Protein AF-H1XVX0-F1 (afdb_monomer)

Radius of gyration: 23.13 Å; Cα contacts (8 Å, |Δi|>4): 273; chains: 1; bounding box: 98×35×36 Å

Foldseek 3Di:
DDDDDDDPPPPDPDDPPDPPPDPQVVLVVLLVVPDDPQKDFDAFADDPNDTQWTKIFRAPPVVVQFGQKIFTAGSPRSPDTQWIGHHQFTAGPVGTQDGHDRAQWDGKHWPDHDNFKTWIWTAGPNNPDTDDIWIWGQDPVVRGIHTDDDD

Structure (mmCIF, N/CA/C/O backbone):
data_AF-H1XVX0-F1
#
_entry.id   AF-H1XVX0-F1
#
loop_
_atom_site.group_PDB
_atom_site.id
_atom_site.type_symbol
_atom_site.label_atom_id
_atom_site.label_alt_id
_atom_site.label_comp_id
_atom_site.label_asym_id
_atom_site.label_entity_id
_atom_site.label_seq_id
_atom_site.pdbx_PDB_ins_code
_atom_site.Cartn_x
_atom_site.Cartn_y
_atom_site.Cartn_z
_atom_site.occupancy
_atom_site.B_iso_or_equiv
_atom_site.auth_seq_id
_atom_site.auth_comp_id
_atom_site.auth_asym_id
_atom_site.auth_atom_id
_atom_site.pdbx_PDB_model_num
ATOM 1 N N . MET A 1 1 ? 79.704 -10.563 -8.159 1.00 43.66 1 MET A N 1
ATOM 2 C CA . MET A 1 1 ? 79.489 -9.312 -7.398 1.00 43.66 1 MET A CA 1
ATOM 3 C C . MET A 1 1 ? 78.393 -8.517 -8.103 1.00 43.66 1 MET A C 1
ATOM 5 O O . MET A 1 1 ? 78.524 -8.354 -9.307 1.00 43.66 1 MET A O 1
ATOM 9 N N . LYS A 1 2 ? 77.378 -8.043 -7.353 1.00 40.38 2 LYS A N 1
ATOM 10 C CA . LYS A 1 2 ? 76.200 -7.223 -7.759 1.00 40.38 2 LYS A CA 1
ATOM 11 C C . LYS A 1 2 ? 75.066 -8.022 -8.438 1.00 40.38 2 LYS A C 1
ATOM 13 O O . LYS A 1 2 ? 75.142 -8.317 -9.618 1.00 40.38 2 LYS A O 1
ATOM 18 N N . ILE A 1 3 ? 74.190 -8.671 -7.662 1.00 49.97 3 ILE A N 1
ATOM 19 C CA . ILE A 1 3 ? 72.944 -8.178 -7.017 1.00 49.97 3 ILE A CA 1
ATOM 20 C C . ILE A 1 3 ? 71.805 -7.992 -8.035 1.00 49.97 3 ILE A C 1
ATOM 22 O O . ILE A 1 3 ? 71.724 -6.990 -8.738 1.00 49.97 3 ILE A O 1
ATOM 26 N N . PHE A 1 4 ? 70.935 -9.006 -8.057 1.00 51.69 4 PHE A N 1
ATOM 27 C CA . PHE A 1 4 ? 69.574 -9.007 -8.589 1.00 51.69 4 PHE A CA 1
ATOM 28 C C . PHE A 1 4 ? 68.706 -8.006 -7.802 1.00 51.69 4 PHE A C 1
ATOM 30 O O . PHE A 1 4 ? 68.616 -8.102 -6.581 1.00 51.69 4 PHE A O 1
ATOM 37 N N . ILE A 1 5 ? 68.043 -7.091 -8.504 1.00 52.00 5 ILE A N 1
ATOM 38 C CA . ILE A 1 5 ? 66.945 -6.238 -8.018 1.00 52.00 5 ILE A CA 1
ATOM 39 C C . ILE A 1 5 ? 65.811 -6.546 -9.009 1.00 52.00 5 ILE A C 1
ATOM 41 O O . ILE A 1 5 ? 65.887 -6.119 -10.153 1.00 52.00 5 ILE A O 1
ATOM 45 N N . LEU A 1 6 ? 64.884 -7.488 -8.798 1.00 47.50 6 LEU A N 1
ATOM 46 C CA . LEU A 1 6 ? 63.824 -7.560 -7.784 1.00 47.50 6 LEU A CA 1
ATOM 47 C C . LEU A 1 6 ? 63.367 -6.180 -7.302 1.00 47.50 6 LEU A C 1
ATOM 49 O O . LEU A 1 6 ? 63.999 -5.617 -6.423 1.00 47.50 6 LEU A O 1
ATOM 53 N N . VAL A 1 7 ? 62.290 -5.668 -7.905 1.00 48.88 7 VAL A N 1
ATOM 54 C CA . VAL A 1 7 ? 61.154 -4.925 -7.305 1.00 48.88 7 VAL A CA 1
ATOM 55 C C . VAL A 1 7 ? 60.451 -4.171 -8.444 1.00 48.88 7 VAL A C 1
AT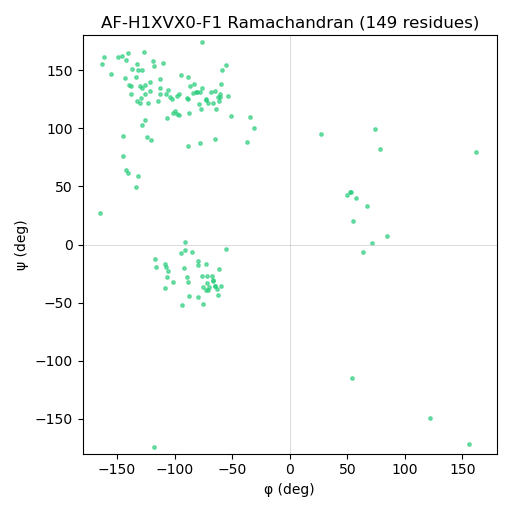OM 57 O O . VAL A 1 7 ? 60.661 -2.985 -8.650 1.00 48.88 7 VAL A O 1
ATOM 60 N N . ILE A 1 8 ? 59.613 -4.874 -9.212 1.00 47.91 8 ILE A N 1
ATOM 61 C CA . ILE A 1 8 ? 58.464 -4.280 -9.923 1.00 47.91 8 ILE A CA 1
ATOM 62 C C . ILE A 1 8 ? 57.315 -5.288 -9.801 1.00 47.91 8 ILE A C 1
ATOM 64 O O . ILE A 1 8 ? 56.862 -5.894 -10.763 1.00 47.91 8 ILE A O 1
ATOM 68 N N . MET A 1 9 ? 56.907 -5.554 -8.561 1.00 47.94 9 MET A N 1
ATOM 69 C CA . MET A 1 9 ? 55.710 -6.341 -8.256 1.00 47.94 9 MET A CA 1
ATOM 70 C C . MET A 1 9 ? 54.892 -5.638 -7.173 1.00 47.94 9 MET A C 1
ATOM 72 O O . MET A 1 9 ? 54.527 -6.223 -6.166 1.00 47.94 9 MET A O 1
ATOM 76 N N . ILE A 1 10 ? 54.651 -4.343 -7.376 1.00 48.47 10 ILE A N 1
ATOM 77 C CA . ILE A 1 10 ? 53.636 -3.574 -6.653 1.00 48.47 10 ILE A CA 1
ATOM 78 C C . ILE A 1 10 ? 53.015 -2.605 -7.669 1.00 48.47 10 ILE A C 1
ATOM 80 O O . ILE A 1 10 ? 53.152 -1.389 -7.577 1.00 48.47 10 ILE A O 1
ATOM 84 N N . VAL A 1 11 ? 52.349 -3.146 -8.695 1.00 50.06 11 VAL A N 1
ATOM 85 C CA . VAL A 1 11 ? 51.229 -2.406 -9.289 1.00 50.06 11 VAL A CA 1
ATOM 86 C C . VAL A 1 11 ? 50.086 -2.628 -8.319 1.00 50.06 11 VAL A C 1
ATOM 88 O O . VAL A 1 11 ? 49.363 -3.621 -8.380 1.00 50.06 11 VAL A O 1
ATOM 91 N N . SER A 1 12 ? 50.045 -1.738 -7.330 1.00 52.19 12 SER A N 1
ATOM 92 C CA . SER A 1 12 ? 49.001 -1.656 -6.333 1.00 52.19 12 SER A CA 1
ATOM 93 C C . SER A 1 12 ? 47.651 -1.637 -7.024 1.00 52.19 12 SER A C 1
ATOM 95 O O . SER A 1 12 ? 47.246 -0.669 -7.665 1.00 52.19 12 SER A O 1
ATOM 97 N N . PHE A 1 13 ? 46.957 -2.745 -6.831 1.00 48.72 13 PHE A N 1
ATOM 98 C CA . PHE A 1 13 ? 45.542 -2.808 -6.550 1.00 48.72 13 PHE A CA 1
ATOM 99 C C . PHE A 1 13 ? 45.128 -1.640 -5.636 1.00 48.72 13 PHE A C 1
ATOM 101 O O . PHE A 1 13 ? 45.138 -1.746 -4.415 1.00 48.72 13 PHE A O 1
ATOM 108 N N . CYS A 1 14 ? 44.781 -0.508 -6.240 1.00 43.25 14 CYS A N 1
ATOM 109 C CA . CYS A 1 14 ? 43.994 0.535 -5.604 1.00 43.25 14 CYS A CA 1
ATOM 110 C C . CYS A 1 14 ? 42.739 0.715 -6.441 1.00 43.25 14 CYS A C 1
ATOM 112 O O . CYS A 1 14 ? 42.675 1.479 -7.400 1.00 43.25 14 CYS A O 1
ATOM 114 N N . ILE A 1 15 ? 41.757 -0.082 -6.035 1.00 49.31 15 ILE A N 1
ATOM 115 C CA . ILE A 1 15 ? 40.328 0.147 -6.154 1.00 49.31 15 ILE A CA 1
ATOM 116 C C . ILE A 1 15 ? 40.044 1.658 -6.090 1.00 49.31 15 ILE A C 1
ATOM 118 O O . ILE A 1 15 ? 40.002 2.257 -5.018 1.00 49.31 15 ILE A O 1
ATOM 122 N N . GLY A 1 16 ? 39.832 2.276 -7.247 1.00 37.59 16 GLY A N 1
ATOM 123 C CA . GLY A 1 16 ? 39.129 3.545 -7.349 1.00 37.59 16 GLY A CA 1
ATOM 124 C C . GLY A 1 16 ? 37.654 3.226 -7.494 1.00 37.59 16 GLY A C 1
ATOM 125 O O . GLY A 1 16 ? 37.170 3.087 -8.614 1.00 37.59 16 GLY A O 1
ATOM 126 N N . GLN A 1 17 ? 36.963 3.028 -6.367 1.00 42.69 17 GLN A N 1
ATOM 127 C CA . GLN A 1 17 ? 35.519 2.849 -6.374 1.00 42.69 17 GLN A CA 1
ATOM 128 C C . GLN A 1 17 ? 34.866 4.009 -7.119 1.00 42.69 17 GLN A C 1
ATOM 130 O O . GLN A 1 17 ? 35.099 5.186 -6.840 1.00 42.69 17 GLN A O 1
ATOM 135 N N . THR A 1 18 ? 34.040 3.622 -8.078 1.00 38.56 18 THR A N 1
ATOM 136 C CA . THR A 1 18 ? 33.023 4.411 -8.746 1.00 38.56 18 THR A CA 1
ATOM 137 C C . THR A 1 18 ? 32.401 5.413 -7.772 1.00 38.56 18 THR A C 1
ATOM 139 O O . THR A 1 18 ? 31.644 5.034 -6.881 1.00 38.56 18 THR A O 1
ATOM 142 N N . LYS A 1 19 ? 32.678 6.709 -7.954 1.00 41.78 19 LYS A N 1
ATOM 143 C CA . LYS A 1 19 ? 31.850 7.768 -7.369 1.00 41.78 19 LYS A CA 1
ATOM 144 C C . LYS A 1 19 ? 30.469 7.678 -8.012 1.00 41.78 19 LYS A C 1
ATOM 146 O O . LYS A 1 19 ? 30.223 8.257 -9.065 1.00 41.78 19 LYS A O 1
ATOM 151 N N . ARG A 1 20 ? 29.573 6.914 -7.397 1.00 47.69 20 ARG A N 1
ATOM 152 C CA . ARG A 1 20 ? 28.151 6.897 -7.734 1.00 47.69 20 ARG A CA 1
ATOM 153 C C . ARG A 1 20 ? 27.327 7.022 -6.466 1.00 47.69 20 ARG A C 1
ATOM 155 O O . ARG A 1 20 ? 26.506 6.169 -6.173 1.00 47.69 20 ARG A O 1
ATOM 162 N N . THR A 1 21 ? 27.533 8.117 -5.747 1.00 48.53 21 THR A N 1
ATOM 163 C CA . THR A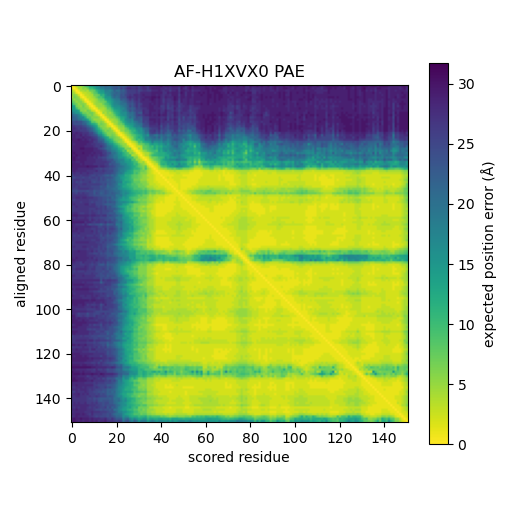 1 21 ? 26.675 8.466 -4.616 1.00 48.53 21 THR A CA 1
ATOM 164 C C . THR A 1 21 ? 26.537 9.9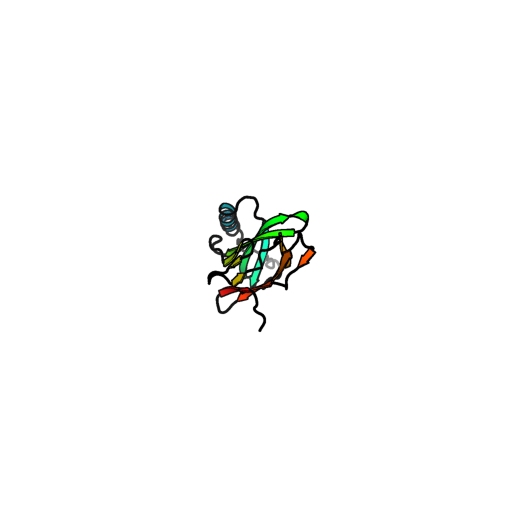75 -4.545 1.00 48.53 21 THR A C 1
ATOM 166 O O . THR A 1 21 ? 27.203 10.616 -3.751 1.00 48.53 21 THR A O 1
ATOM 169 N N . GLU A 1 22 ? 25.723 10.554 -5.431 1.00 42.75 22 GLU A N 1
ATOM 170 C CA . GLU A 1 22 ? 25.235 11.936 -5.260 1.00 42.75 22 GLU A CA 1
ATOM 171 C C . GLU A 1 22 ? 24.034 12.282 -6.162 1.00 42.75 22 GLU A C 1
ATOM 173 O O . GLU A 1 22 ? 23.813 13.433 -6.520 1.00 42.75 22 GLU A O 1
ATOM 178 N N . LYS A 1 23 ? 23.221 11.285 -6.549 1.00 42.41 23 LYS A N 1
ATOM 179 C CA . LYS A 1 23 ? 21.945 11.536 -7.253 1.00 42.41 23 LYS A CA 1
ATOM 180 C C . LYS A 1 23 ? 20.703 11.067 -6.484 1.00 42.41 23 LYS A C 1
ATOM 182 O O . LYS A 1 23 ? 19.600 11.477 -6.821 1.00 42.41 23 LYS A O 1
ATOM 187 N N . GLU A 1 24 ? 20.864 10.278 -5.420 1.00 46.91 24 GLU A N 1
ATOM 188 C CA . GLU A 1 24 ? 19.742 9.839 -4.572 1.00 46.91 24 GLU A CA 1
ATOM 189 C C . GLU A 1 24 ? 19.219 10.930 -3.625 1.00 46.91 24 GLU A C 1
ATOM 191 O O . GLU A 1 24 ? 18.030 10.932 -3.308 1.00 46.91 24 GLU A O 1
ATOM 196 N N . ASN A 1 25 ? 20.057 11.895 -3.223 1.00 45.66 25 ASN A N 1
ATOM 197 C CA . ASN A 1 25 ? 19.640 12.941 -2.280 1.00 45.66 25 ASN A CA 1
ATOM 198 C C . ASN A 1 25 ? 18.652 13.944 -2.892 1.00 45.66 25 ASN A C 1
ATOM 200 O O . ASN A 1 25 ? 17.678 14.305 -2.238 1.00 45.66 25 ASN A O 1
ATOM 204 N N . ASN A 1 26 ? 18.833 14.330 -4.158 1.00 45.12 26 ASN A N 1
ATOM 205 C CA . ASN A 1 26 ? 17.953 15.320 -4.788 1.00 45.12 26 ASN A CA 1
ATOM 206 C C . ASN A 1 26 ? 16.545 14.761 -5.051 1.00 45.12 26 ASN A C 1
ATOM 208 O O . ASN A 1 26 ? 15.559 15.468 -4.870 1.00 45.12 26 ASN A O 1
ATOM 212 N N . ASN A 1 27 ? 16.432 13.481 -5.422 1.00 49.97 27 ASN A N 1
ATOM 213 C CA . ASN A 1 27 ? 15.135 12.867 -5.714 1.00 49.97 27 ASN A CA 1
ATOM 214 C C . ASN A 1 27 ? 14.315 12.616 -4.441 1.00 49.97 27 ASN A C 1
ATOM 216 O O . ASN A 1 27 ? 13.112 12.862 -4.437 1.00 49.97 27 ASN A O 1
ATOM 220 N N . ASN A 1 28 ? 14.954 12.188 -3.345 1.00 51.19 28 ASN A N 1
ATOM 221 C CA . ASN A 1 28 ? 14.267 12.027 -2.059 1.00 51.1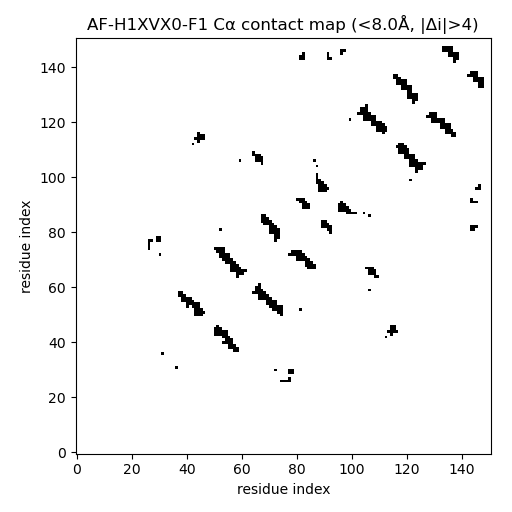9 28 ASN A CA 1
ATOM 222 C C . ASN A 1 28 ? 13.733 13.367 -1.531 1.00 51.19 28 ASN A C 1
ATOM 224 O O . ASN A 1 28 ? 12.626 13.417 -1.005 1.00 51.19 28 ASN A O 1
ATOM 228 N N . GLN A 1 29 ? 14.481 14.459 -1.715 1.00 53.16 29 GLN A N 1
ATOM 229 C CA . GLN A 1 29 ? 14.077 15.790 -1.260 1.00 53.16 29 GLN A CA 1
ATOM 230 C C . GLN A 1 29 ? 12.849 16.338 -2.016 1.00 53.16 29 GLN A C 1
ATOM 232 O O . GLN A 1 29 ? 12.035 17.041 -1.421 1.00 53.16 29 GLN A O 1
ATOM 237 N N . ILE A 1 30 ? 12.675 15.977 -3.295 1.00 55.91 30 ILE A N 1
ATOM 238 C CA . ILE A 1 30 ? 11.508 16.365 -4.112 1.00 55.91 30 ILE A CA 1
ATOM 239 C C . ILE A 1 30 ? 10.256 15.554 -3.742 1.00 55.91 30 ILE A C 1
ATOM 241 O O . ILE A 1 30 ? 9.160 16.104 -3.727 1.00 55.91 30 ILE A O 1
ATOM 245 N N . VAL A 1 31 ? 10.397 14.267 -3.405 1.00 57.41 31 VAL A N 1
ATOM 246 C CA . VAL A 1 31 ? 9.269 13.447 -2.914 1.00 57.41 31 VAL A CA 1
ATOM 247 C C . VAL A 1 31 ? 8.736 14.018 -1.595 1.00 57.41 31 VAL A C 1
ATOM 249 O O . VAL A 1 31 ? 7.529 14.159 -1.417 1.00 57.41 31 VAL A O 1
ATOM 252 N N . ILE A 1 32 ? 9.644 14.404 -0.691 1.00 55.91 32 ILE A N 1
ATOM 253 C CA . ILE A 1 32 ? 9.309 14.943 0.634 1.00 55.91 32 ILE A CA 1
ATOM 254 C C . ILE A 1 32 ? 8.611 16.307 0.540 1.00 55.91 32 ILE A C 1
ATOM 256 O O . ILE A 1 32 ? 7.769 16.598 1.375 1.00 55.91 32 ILE A O 1
ATOM 260 N N . SER A 1 33 ? 8.886 17.138 -0.472 1.00 56.09 33 SER A N 1
ATOM 261 C CA . SER A 1 33 ? 8.274 18.475 -0.557 1.00 56.09 33 SER A CA 1
ATOM 262 C C . SER A 1 33 ? 6.784 18.477 -0.929 1.00 56.09 33 SER A C 1
ATOM 264 O O . SER A 1 33 ? 6.117 19.487 -0.709 1.00 56.09 33 SER A O 1
ATOM 266 N N . LYS A 1 34 ? 6.251 17.372 -1.474 1.00 59.62 34 LYS A N 1
ATOM 267 C CA . LYS A 1 34 ? 4.809 17.184 -1.736 1.00 59.62 34 LYS A CA 1
ATOM 268 C C . LYS A 1 34 ? 4.056 16.516 -0.588 1.00 59.62 34 LYS A C 1
ATOM 270 O O . LYS A 1 34 ? 2.830 16.584 -0.559 1.00 59.62 34 LYS A O 1
ATOM 275 N N . LEU A 1 35 ? 4.760 15.816 0.292 1.00 68.06 35 LEU A N 1
ATOM 276 C CA . LEU A 1 35 ? 4.154 15.100 1.403 1.00 68.06 35 LEU A CA 1
ATOM 277 C C . LEU A 1 35 ? 4.226 15.992 2.635 1.00 68.06 35 LEU A C 1
ATOM 279 O O . LEU A 1 35 ? 5.295 16.478 2.992 1.00 68.06 35 LEU A O 1
ATOM 283 N N . ASP A 1 36 ? 3.099 16.171 3.317 1.00 69.88 36 ASP A N 1
ATOM 284 C CA . ASP A 1 36 ? 3.130 16.757 4.651 1.00 69.88 36 ASP A CA 1
ATOM 285 C C . ASP A 1 36 ? 4.081 15.947 5.548 1.00 69.88 36 ASP A C 1
ATOM 287 O O . ASP A 1 36 ? 4.263 14.739 5.358 1.00 69.88 36 ASP A O 1
ATOM 291 N N . ASN A 1 37 ? 4.641 16.590 6.578 1.00 69.25 37 ASN A N 1
ATOM 292 C CA . ASN A 1 37 ? 5.612 16.003 7.521 1.00 69.25 37 ASN A CA 1
ATOM 293 C C . ASN A 1 37 ? 5.143 14.705 8.227 1.00 69.25 37 ASN A C 1
ATOM 295 O O . ASN A 1 37 ? 5.897 14.112 8.997 1.00 69.25 37 ASN A O 1
ATOM 299 N N . ASN A 1 38 ? 3.905 14.268 7.992 1.00 83.44 38 ASN A N 1
ATOM 300 C CA . ASN A 1 38 ? 3.264 13.121 8.622 1.00 83.44 38 ASN A CA 1
ATOM 301 C C . ASN A 1 38 ? 3.386 11.816 7.818 1.00 83.44 38 ASN A C 1
ATOM 303 O O . ASN A 1 38 ? 2.999 10.762 8.326 1.00 83.44 38 ASN A O 1
ATOM 307 N N . PHE A 1 39 ? 3.916 11.851 6.591 1.00 91.88 39 PHE A N 1
ATOM 308 C CA . PHE A 1 39 ? 4.147 10.632 5.815 1.00 91.88 39 PHE A CA 1
ATOM 309 C C . PHE A 1 39 ? 5.497 9.993 6.133 1.00 91.88 39 PHE A C 1
ATOM 311 O O . PHE A 1 39 ? 6.529 10.660 6.199 1.00 91.88 39 PHE A O 1
ATOM 318 N N . LEU A 1 40 ? 5.502 8.668 6.282 1.00 94.06 40 LEU A N 1
ATOM 319 C CA . LEU A 1 40 ? 6.702 7.887 6.572 1.00 94.06 40 LEU A CA 1
ATOM 320 C C . LEU A 1 40 ? 6.950 6.846 5.485 1.00 94.06 40 LEU A C 1
ATOM 322 O O . LEU A 1 40 ? 6.044 6.101 5.116 1.00 94.06 40 LEU A O 1
ATOM 326 N N . LEU A 1 41 ? 8.194 6.778 5.005 1.00 94.62 41 LEU A N 1
ATOM 327 C CA . LEU A 1 41 ? 8.669 5.703 4.137 1.00 94.62 41 LEU A CA 1
ATOM 328 C C . LEU A 1 41 ? 8.686 4.394 4.933 1.00 94.62 41 LEU A C 1
ATOM 330 O O . LEU A 1 41 ? 9.380 4.304 5.946 1.00 94.62 41 LEU A O 1
ATOM 334 N N . ILE A 1 42 ? 7.953 3.385 4.468 1.00 96.12 42 ILE A N 1
ATOM 335 C CA . ILE A 1 42 ? 7.885 2.072 5.130 1.00 96.12 42 ILE A CA 1
ATOM 336 C C . ILE A 1 42 ? 8.442 0.934 4.281 1.00 96.12 42 ILE A C 1
ATOM 338 O O . ILE A 1 42 ? 8.747 -0.124 4.827 1.00 96.12 42 ILE A O 1
ATOM 342 N N . HIS A 1 43 ? 8.557 1.118 2.961 1.00 96.75 43 HIS A N 1
ATOM 343 C CA . HIS A 1 43 ? 8.986 0.051 2.057 1.00 96.75 43 HIS A CA 1
ATOM 344 C C . HIS A 1 43 ? 9.491 0.566 0.704 1.00 96.75 43 HIS A C 1
ATOM 346 O O . HIS A 1 43 ? 9.179 1.681 0.286 1.00 96.75 43 HIS A O 1
ATOM 352 N N . GLU A 1 44 ? 10.234 -0.281 -0.007 1.00 96.06 44 GLU A N 1
ATOM 353 C CA . GLU A 1 44 ? 10.666 -0.061 -1.387 1.00 96.06 44 GLU A CA 1
ATOM 354 C C . GLU A 1 44 ? 10.411 -1.316 -2.228 1.00 96.06 44 GLU A C 1
ATOM 356 O O . GLU A 1 44 ? 10.946 -2.389 -1.939 1.00 96.06 44 GLU A O 1
ATOM 361 N N . PHE A 1 45 ? 9.655 -1.170 -3.314 1.00 96.00 45 PHE A N 1
ATOM 362 C CA . PHE A 1 45 ? 9.503 -2.220 -4.317 1.00 96.00 45 PHE A CA 1
ATOM 363 C C . PHE A 1 45 ? 10.747 -2.303 -5.194 1.00 96.00 45 PHE A C 1
ATOM 365 O O . PHE A 1 45 ? 11.256 -1.277 -5.655 1.00 96.00 45 PHE A O 1
ATOM 372 N N . LYS A 1 46 ? 11.232 -3.521 -5.448 1.00 95.00 46 LYS A N 1
ATOM 373 C CA . LYS A 1 46 ? 12.449 -3.798 -6.217 1.00 95.00 46 LYS A CA 1
ATOM 374 C C . LYS A 1 46 ? 12.242 -4.970 -7.171 1.00 95.00 46 LYS A C 1
ATOM 376 O O . LYS A 1 46 ? 11.735 -6.014 -6.782 1.00 95.00 46 LYS A O 1
ATOM 381 N N . MET A 1 47 ? 12.729 -4.823 -8.397 1.00 92.12 47 MET A N 1
ATOM 382 C CA . MET A 1 47 ? 12.806 -5.897 -9.387 1.00 92.12 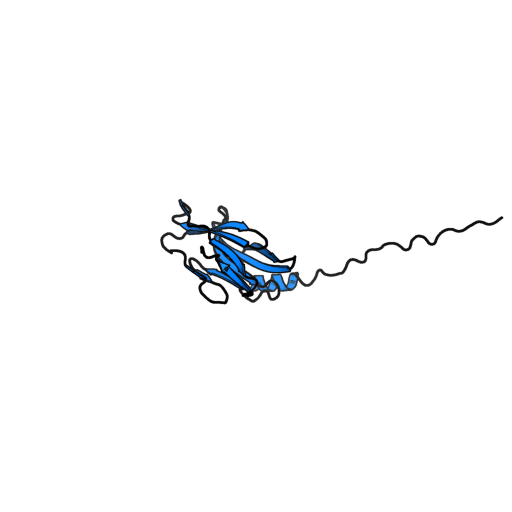47 MET A CA 1
ATOM 383 C C . MET A 1 47 ? 14.212 -5.926 -9.966 1.00 92.12 47 MET A C 1
ATOM 385 O O . MET A 1 47 ? 14.686 -4.913 -10.472 1.00 92.12 47 MET A O 1
ATOM 389 N N . ASP A 1 48 ? 14.898 -7.060 -9.835 1.00 89.50 48 ASP A N 1
ATOM 390 C CA . ASP A 1 48 ? 16.264 -7.257 -10.339 1.00 89.50 48 ASP A CA 1
ATOM 391 C C . ASP A 1 48 ? 17.235 -6.134 -9.918 1.00 89.50 48 ASP A C 1
ATOM 393 O O . ASP A 1 48 ? 18.049 -5.640 -10.694 1.00 89.50 48 ASP A O 1
ATOM 397 N N . SER A 1 49 ? 17.142 -5.716 -8.650 1.00 88.06 49 SER A N 1
ATOM 398 C CA . SER A 1 49 ? 17.900 -4.607 -8.032 1.00 88.06 49 SER A CA 1
ATOM 399 C C . SER A 1 49 ? 17.517 -3.189 -8.480 1.00 88.06 49 SER A C 1
ATOM 401 O O . SER A 1 49 ? 18.095 -2.219 -7.991 1.00 88.06 49 SER A O 1
ATOM 403 N N . ILE A 1 50 ? 16.523 -3.035 -9.354 1.00 91.25 50 ILE A N 1
ATOM 404 C CA . ILE A 1 50 ? 15.955 -1.738 -9.734 1.00 91.25 50 ILE A CA 1
ATOM 405 C C . ILE A 1 50 ? 14.825 -1.397 -8.765 1.00 91.25 50 ILE A C 1
ATOM 407 O O . ILE A 1 50 ? 13.883 -2.173 -8.620 1.00 91.25 50 ILE A O 1
ATOM 411 N N . ILE A 1 51 ? 14.887 -0.226 -8.125 1.00 93.56 51 ILE A N 1
ATOM 412 C CA . ILE A 1 51 ? 13.780 0.282 -7.304 1.00 93.56 51 ILE A CA 1
ATOM 413 C C . ILE A 1 51 ? 12.644 0.696 -8.240 1.00 93.56 51 ILE A C 1
ATOM 415 O O . ILE A 1 51 ? 12.838 1.553 -9.100 1.00 93.56 51 ILE A O 1
ATOM 419 N N . LEU A 1 52 ? 11.468 0.103 -8.074 1.00 93.44 52 LEU A N 1
ATOM 420 C CA . LEU A 1 52 ? 10.273 0.411 -8.858 1.00 93.44 52 LEU A CA 1
ATOM 421 C C . LEU A 1 52 ? 9.481 1.557 -8.237 1.00 93.44 52 LEU A C 1
ATOM 423 O O . LEU A 1 52 ? 9.078 2.484 -8.933 1.00 93.44 52 LEU A O 1
ATOM 427 N N . GLY A 1 53 ? 9.308 1.522 -6.917 1.00 94.44 53 GLY A N 1
ATOM 428 C CA . GLY A 1 53 ? 8.572 2.554 -6.211 1.00 94.44 53 GLY A CA 1
ATOM 429 C C . GLY A 1 53 ? 8.839 2.558 -4.716 1.00 94.44 53 GLY A C 1
ATOM 430 O O . GLY A 1 53 ? 9.239 1.548 -4.133 1.00 94.44 53 GLY A O 1
ATOM 431 N N . LYS A 1 54 ? 8.633 3.721 -4.108 1.00 95.06 54 LYS A N 1
ATOM 432 C CA . LYS A 1 54 ? 8.815 3.957 -2.675 1.00 95.06 54 LYS A CA 1
ATOM 433 C C . LYS A 1 54 ? 7.459 4.110 -2.010 1.00 95.06 54 LYS A C 1
ATOM 435 O O . LYS A 1 54 ? 6.634 4.882 -2.492 1.00 95.06 54 LYS A O 1
ATOM 440 N N . VAL A 1 55 ? 7.243 3.373 -0.927 1.00 96.38 55 VAL A N 1
ATOM 441 C CA . VAL A 1 55 ? 5.954 3.272 -0.243 1.00 96.38 55 VAL A CA 1
ATOM 442 C C . VAL A 1 55 ? 5.945 4.176 0.977 1.00 96.38 55 VAL A C 1
ATOM 444 O O . VAL A 1 55 ? 6.666 3.931 1.946 1.00 96.38 55 VAL A O 1
ATOM 447 N N . PHE A 1 56 ? 5.096 5.193 0.943 1.00 96.00 56 PHE A N 1
ATOM 448 C CA . PHE A 1 56 ? 4.888 6.124 2.042 1.00 96.00 56 PHE A CA 1
ATOM 449 C C . PHE A 1 56 ? 3.494 5.949 2.613 1.00 96.00 56 PHE A C 1
ATOM 451 O O . PHE A 1 56 ? 2.549 5.739 1.858 1.00 96.00 56 PHE A O 1
ATOM 458 N N . VAL A 1 57 ? 3.356 6.072 3.928 1.00 97.19 57 VAL A N 1
ATOM 459 C CA . VAL A 1 57 ? 2.056 5.971 4.600 1.00 97.19 57 VAL A CA 1
ATOM 460 C C . VAL A 1 57 ? 1.824 7.107 5.576 1.00 97.19 57 VAL A C 1
ATOM 462 O O . VAL A 1 57 ? 2.769 7.615 6.183 1.00 97.19 57 VAL A O 1
ATOM 465 N N . HIS A 1 58 ? 0.554 7.455 5.752 1.00 96.38 58 HIS A N 1
ATOM 466 C CA . HIS A 1 58 ? 0.073 8.326 6.815 1.00 96.38 58 HIS A CA 1
ATOM 467 C C . HIS A 1 58 ? -0.558 7.472 7.920 1.00 96.38 58 HIS A C 1
ATOM 469 O O . HIS A 1 58 ? -1.572 6.804 7.708 1.00 96.38 58 HIS A O 1
ATOM 475 N N . PHE A 1 59 ? 0.065 7.451 9.098 1.00 95.62 59 PHE A N 1
ATOM 476 C CA . PHE A 1 59 ? -0.411 6.632 10.212 1.00 95.62 59 PHE A CA 1
ATOM 477 C C . PHE A 1 59 ? -1.571 7.303 10.951 1.00 95.62 59 PHE A C 1
ATOM 479 O O . PHE A 1 59 ? -1.447 8.437 11.404 1.00 95.62 59 PHE A O 1
ATOM 486 N N . VAL A 1 60 ? -2.645 6.547 11.178 1.00 95.56 60 VAL A N 1
ATOM 487 C CA . VAL A 1 60 ? -3.726 6.919 12.108 1.00 95.56 60 VAL A CA 1
ATOM 488 C C . VAL A 1 60 ? -3.448 6.426 13.529 1.00 95.56 60 VAL A C 1
ATOM 490 O O . VAL A 1 60 ? -3.888 7.033 14.500 1.00 95.56 60 VAL A O 1
ATOM 493 N N . ASP A 1 61 ? -2.692 5.332 13.661 1.00 96.06 61 ASP A N 1
ATOM 494 C CA . ASP A 1 61 ? -2.191 4.800 14.929 1.00 96.06 61 ASP A CA 1
ATOM 495 C C . ASP A 1 61 ? -0.796 4.208 14.680 1.00 96.06 61 ASP A C 1
ATOM 497 O O . ASP A 1 61 ? -0.639 3.063 14.242 1.00 96.06 61 ASP A O 1
ATOM 501 N N . LYS A 1 62 ? 0.236 5.028 14.913 1.00 94.81 62 LYS A N 1
ATOM 502 C CA . LYS A 1 62 ? 1.635 4.667 14.647 1.00 94.81 62 LYS A CA 1
ATOM 503 C C . LYS A 1 62 ? 2.116 3.520 15.536 1.00 94.81 62 LYS A C 1
ATOM 505 O O . LYS A 1 62 ? 2.870 2.675 15.065 1.00 94.81 62 LYS A O 1
ATOM 510 N N . GLU A 1 63 ? 1.668 3.463 16.789 1.00 95.62 63 GLU A N 1
ATOM 511 C CA . GLU A 1 63 ? 2.062 2.410 17.735 1.00 95.62 63 GLU A CA 1
ATOM 512 C C . GLU A 1 63 ? 1.564 1.034 17.284 1.00 95.62 63 GLU A C 1
ATOM 514 O O . GLU A 1 63 ? 2.265 0.033 17.429 1.00 95.62 63 GLU A O 1
ATOM 519 N N . LYS A 1 64 ? 0.374 0.980 16.677 1.00 95.25 64 LYS A N 1
ATOM 520 C CA . LYS A 1 64 ? -0.197 -0.265 16.140 1.00 95.25 64 LYS A CA 1
ATOM 521 C C . LYS A 1 64 ? 0.147 -0.534 14.676 1.00 95.25 64 LYS A C 1
ATOM 523 O O . LYS A 1 64 ? -0.203 -1.605 14.164 1.00 95.25 64 LYS A O 1
ATOM 528 N N . GLY A 1 65 ? 0.824 0.409 14.020 1.00 96.19 65 GLY A N 1
ATOM 529 C CA . GLY A 1 65 ? 1.174 0.348 12.602 1.00 96.19 65 GLY A CA 1
ATOM 530 C C . GLY A 1 65 ? -0.043 0.436 11.680 1.00 96.19 65 GLY A C 1
ATOM 531 O O . GLY A 1 65 ? -0.053 -0.212 10.635 1.00 96.19 65 GLY A O 1
ATOM 532 N N . VAL A 1 66 ? -1.077 1.182 12.085 1.00 97.81 66 VAL A N 1
ATOM 533 C CA . VAL A 1 66 ? -2.310 1.363 11.308 1.00 97.81 66 VAL A CA 1
ATOM 534 C C . VAL A 1 66 ? -2.247 2.676 10.541 1.00 97.81 66 VAL A C 1
ATOM 536 O O . VAL A 1 66 ? -1.998 3.733 11.125 1.00 97.81 66 VAL A O 1
ATOM 539 N N . PHE A 1 67 ? -2.493 2.610 9.237 1.00 97.88 67 PHE A N 1
ATOM 540 C CA . PHE A 1 67 ? -2.486 3.754 8.326 1.00 97.88 67 PHE A CA 1
ATOM 541 C C . PHE A 1 67 ? -3.773 3.806 7.506 1.00 97.88 67 PHE A C 1
ATOM 543 O O . PHE A 1 67 ? -4.367 2.771 7.232 1.00 97.88 67 PHE A O 1
ATOM 550 N N . ASP A 1 68 ? -4.216 4.992 7.107 1.00 97.44 68 ASP A N 1
ATOM 551 C CA . ASP A 1 68 ? -5.402 5.171 6.253 1.00 97.44 68 ASP A CA 1
ATOM 552 C C . ASP A 1 68 ? -5.055 5.597 4.825 1.00 97.44 68 ASP A C 1
ATOM 554 O O . ASP A 1 68 ? -5.875 5.461 3.917 1.00 97.44 68 ASP A O 1
ATOM 558 N N . THR A 1 69 ? -3.827 6.078 4.635 1.00 97.62 69 THR A N 1
ATOM 559 C CA . THR A 1 69 ? -3.336 6.586 3.362 1.00 97.62 69 THR A CA 1
ATOM 560 C C . THR A 1 69 ? -1.995 5.951 3.041 1.00 97.62 69 THR A C 1
ATOM 562 O O . THR A 1 69 ? -1.124 5.843 3.910 1.00 97.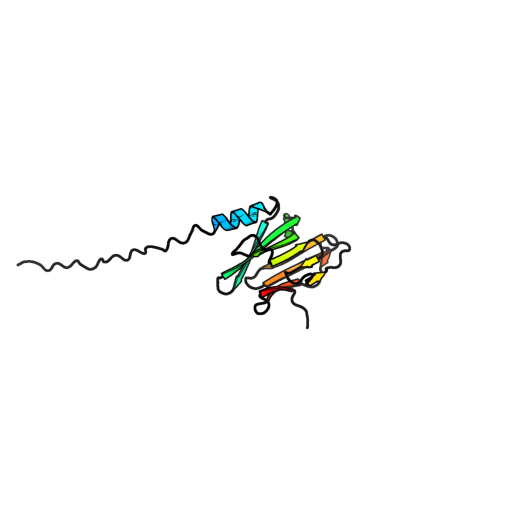62 69 THR A O 1
ATOM 565 N N . LEU A 1 70 ? -1.819 5.549 1.787 1.00 97.25 70 LEU A N 1
ATOM 566 C CA . LEU A 1 70 ? -0.575 5.012 1.254 1.00 97.25 70 LEU A CA 1
ATOM 567 C C . LEU A 1 70 ? -0.343 5.560 -0.148 1.00 97.25 70 LEU A C 1
ATOM 569 O O . LEU A 1 70 ? -1.251 5.561 -0.970 1.00 97.25 70 LEU A O 1
ATOM 573 N N . TYR A 1 71 ? 0.890 5.949 -0.443 1.00 96.44 71 TYR A N 1
ATOM 574 C CA . TYR A 1 71 ? 1.318 6.304 -1.789 1.00 96.44 71 TYR A CA 1
ATOM 575 C C . TYR A 1 71 ? 2.535 5.484 -2.186 1.00 96.44 71 TYR A C 1
ATOM 577 O O . TYR A 1 71 ? 3.477 5.329 -1.408 1.00 96.44 71 TYR A O 1
ATOM 585 N N . ILE A 1 72 ? 2.527 4.992 -3.422 1.00 95.88 72 ILE A N 1
ATOM 586 C CA . ILE A 1 72 ? 3.705 4.425 -4.069 1.00 95.88 72 ILE A CA 1
ATOM 587 C C . ILE A 1 72 ? 4.177 5.430 -5.112 1.00 95.88 72 ILE A C 1
ATOM 589 O O . ILE A 1 72 ? 3.516 5.612 -6.133 1.00 95.88 72 ILE A O 1
ATOM 593 N N . PHE A 1 73 ? 5.309 6.085 -4.868 1.00 93.81 73 PHE A N 1
ATOM 594 C CA . PHE A 1 73 ? 5.893 7.038 -5.816 1.00 93.81 73 PHE A CA 1
ATOM 595 C C . PHE A 1 73 ? 6.941 6.378 -6.701 1.00 93.81 73 PHE A C 1
ATOM 597 O O . PHE A 1 73 ? 7.690 5.513 -6.241 1.00 93.81 73 PHE A O 1
ATOM 604 N N . ASP A 1 74 ? 7.024 6.829 -7.952 1.00 91.00 74 ASP A N 1
ATOM 605 C CA . ASP A 1 74 ? 8.071 6.420 -8.889 1.00 91.00 74 ASP A CA 1
ATOM 606 C C . ASP A 1 74 ? 9.455 6.797 -8.342 1.00 91.00 74 ASP A C 1
ATOM 608 O O . ASP A 1 74 ? 9.715 7.950 -7.994 1.00 91.00 74 ASP A O 1
ATOM 612 N N . SER A 1 75 ? 10.365 5.826 -8.281 1.00 82.31 75 SER A N 1
ATOM 613 C CA . SER A 1 75 ? 11.720 6.025 -7.760 1.00 82.31 75 SER A CA 1
ATOM 614 C C . SER A 1 75 ? 12.594 6.929 -8.642 1.00 82.31 75 SER A C 1
ATOM 616 O O . SER A 1 75 ? 13.521 7.571 -8.141 1.00 82.31 75 SER A O 1
ATOM 618 N N . LYS A 1 76 ? 12.324 6.984 -9.953 1.00 79.81 76 LYS A N 1
ATOM 619 C CA . LYS A 1 76 ? 13.138 7.716 -10.932 1.00 79.81 76 LYS A CA 1
ATOM 620 C C . LYS A 1 76 ? 12.833 9.202 -10.906 1.00 79.81 76 LYS A C 1
ATOM 622 O O . LYS A 1 76 ? 13.762 10.010 -10.913 1.00 79.81 76 LYS A O 1
ATOM 627 N N . ASN A 1 77 ? 11.545 9.533 -10.873 1.00 70.81 77 ASN A N 1
ATOM 628 C CA . ASN A 1 77 ? 11.070 10.907 -11.002 1.00 70.81 77 ASN A CA 1
ATOM 629 C C . ASN A 1 77 ? 10.587 11.493 -9.676 1.00 70.81 77 ASN A C 1
ATOM 631 O O . ASN A 1 77 ? 10.543 12.710 -9.558 1.00 70.81 77 ASN A O 1
ATOM 635 N N . GLY A 1 78 ? 10.194 10.671 -8.695 1.00 68.12 78 GLY A N 1
ATOM 636 C CA . GLY A 1 78 ? 9.717 11.109 -7.377 1.00 68.12 78 GLY A CA 1
ATOM 637 C C . GLY A 1 78 ? 8.422 11.937 -7.374 1.00 68.12 78 GLY A C 1
ATOM 638 O O . GLY A 1 78 ? 7.897 12.263 -6.317 1.00 68.12 78 GLY A O 1
ATOM 639 N N . ILE A 1 79 ? 7.908 12.296 -8.550 1.00 73.12 79 ILE A N 1
ATOM 640 C CA . ILE A 1 79 ? 6.768 13.200 -8.732 1.00 73.12 79 ILE A CA 1
ATOM 641 C C . ILE A 1 79 ? 5.489 12.416 -9.034 1.00 73.12 79 ILE A C 1
ATOM 643 O O . ILE A 1 79 ? 4.402 12.855 -8.645 1.00 73.12 79 ILE A O 1
ATOM 647 N N . ASP A 1 80 ? 5.627 11.274 -9.710 1.00 85.44 80 ASP A N 1
ATOM 648 C CA . ASP A 1 80 ? 4.511 10.485 -10.215 1.00 85.44 80 ASP A CA 1
ATOM 649 C C . ASP A 1 80 ? 4.044 9.474 -9.169 1.00 85.44 80 ASP A C 1
ATOM 651 O O . ASP A 1 80 ? 4.823 8.657 -8.671 1.00 85.44 80 ASP A O 1
ATOM 655 N N . THR A 1 81 ? 2.748 9.507 -8.864 1.00 91.25 81 THR A N 1
ATOM 656 C CA . THR A 1 81 ? 2.093 8.470 -8.059 1.00 91.25 81 THR A CA 1
ATOM 657 C C . THR A 1 81 ? 1.819 7.264 -8.955 1.00 91.25 81 THR A C 1
ATOM 659 O O . THR A 1 81 ? 1.166 7.379 -9.993 1.00 91.25 81 THR A O 1
ATOM 662 N N . LEU A 1 82 ? 2.366 6.109 -8.587 1.00 94.75 82 LEU A N 1
ATOM 663 C CA . LEU A 1 82 ? 2.162 4.835 -9.277 1.00 94.75 82 LEU A CA 1
ATOM 664 C C . LEU A 1 82 ? 0.938 4.089 -8.744 1.00 94.75 82 LEU A C 1
ATOM 666 O O . LEU A 1 82 ? 0.277 3.380 -9.499 1.00 94.75 82 LEU A O 1
ATOM 670 N N . TYR A 1 83 ? 0.658 4.256 -7.453 1.00 97.31 83 TYR A N 1
ATOM 671 C CA . TYR A 1 83 ? -0.463 3.641 -6.755 1.00 97.31 83 TYR A CA 1
ATOM 672 C C . TYR A 1 83 ? -0.832 4.484 -5.538 1.00 97.31 83 TYR A C 1
ATOM 674 O O . TYR A 1 83 ? 0.062 5.056 -4.900 1.00 97.31 83 TYR A O 1
ATOM 682 N N . SER A 1 84 ? -2.112 4.532 -5.189 1.00 97.12 84 SER A N 1
ATOM 683 C CA . SER A 1 84 ? -2.571 5.165 -3.960 1.00 97.12 84 SER A CA 1
ATOM 684 C C . SER A 1 84 ? -3.630 4.345 -3.244 1.00 97.12 84 SER A C 1
ATOM 686 O O . SER A 1 84 ? -4.404 3.593 -3.835 1.00 97.12 84 SER A O 1
ATOM 688 N N . ILE A 1 85 ? -3.641 4.509 -1.932 1.00 97.94 85 ILE A N 1
ATOM 689 C CA . ILE A 1 85 ? -4.731 4.121 -1.060 1.00 97.94 85 ILE A CA 1
ATOM 690 C C . ILE A 1 85 ? -5.128 5.386 -0.326 1.00 97.94 85 ILE A C 1
ATOM 692 O O . ILE A 1 85 ? -4.295 5.994 0.341 1.00 97.94 85 ILE A O 1
ATOM 696 N N . GLU A 1 86 ? -6.386 5.773 -0.458 1.00 96.50 86 GLU A N 1
ATOM 697 C CA . GLU A 1 86 ? -6.961 6.924 0.227 1.00 96.50 86 GLU A CA 1
ATOM 698 C C . GLU A 1 86 ? -8.237 6.451 0.918 1.00 96.50 86 GLU A C 1
ATOM 700 O O . GLU A 1 86 ? -9.268 6.223 0.277 1.00 96.50 86 GLU A O 1
ATOM 705 N N . SER A 1 87 ? -8.164 6.255 2.237 1.00 96.25 87 SER A N 1
ATOM 706 C CA . SER A 1 87 ? -9.247 5.647 3.013 1.00 96.25 87 SER A CA 1
ATOM 707 C C . SER A 1 87 ? -9.660 4.287 2.430 1.00 96.25 87 SER A C 1
ATOM 709 O O . SER A 1 87 ? -8.881 3.344 2.427 1.00 96.25 87 SER A O 1
ATOM 711 N N . CYS A 1 88 ? -10.882 4.144 1.926 1.00 97.31 88 CYS A N 1
ATOM 712 C CA . CYS A 1 88 ? -11.413 2.866 1.455 1.00 97.31 88 CYS A CA 1
ATOM 713 C C . CYS A 1 88 ? -11.169 2.599 -0.036 1.00 97.31 88 CYS A C 1
ATOM 715 O O . CYS A 1 88 ? -11.632 1.582 -0.540 1.00 97.31 88 CYS A O 1
ATOM 717 N N . VAL A 1 89 ? -10.481 3.492 -0.753 1.00 98.12 89 VAL A N 1
ATOM 718 C CA . VAL A 1 89 ? -10.324 3.379 -2.208 1.00 98.12 89 VAL A CA 1
ATOM 719 C C . VAL A 1 89 ? -8.865 3.148 -2.563 1.00 98.12 89 VAL A C 1
ATOM 721 O O . VAL A 1 89 ? -7.995 3.949 -2.217 1.00 98.12 89 VAL A O 1
ATOM 724 N N . LEU A 1 90 ? -8.613 2.055 -3.276 1.00 98.12 90 LEU A N 1
ATOM 725 C CA . LEU A 1 90 ? -7.312 1.691 -3.806 1.00 98.12 90 LEU A CA 1
ATOM 726 C C . LEU A 1 90 ? -7.301 1.977 -5.308 1.00 98.12 90 LEU A C 1
ATOM 728 O O . LEU A 1 90 ? -8.197 1.542 -6.037 1.00 98.12 90 LEU A O 1
ATOM 732 N N . LYS A 1 91 ? -6.308 2.735 -5.772 1.00 97.81 91 LYS A N 1
ATOM 733 C CA . LYS A 1 91 ? -6.233 3.227 -7.150 1.00 97.81 91 LYS A CA 1
ATOM 734 C C . LYS A 1 91 ? -4.844 3.027 -7.733 1.00 97.81 91 LYS A C 1
ATOM 736 O O . LYS A 1 91 ? -3.833 3.242 -7.068 1.00 97.81 91 LYS A O 1
ATOM 741 N N . ASN A 1 92 ? -4.809 2.714 -9.019 1.00 96.75 92 ASN A N 1
ATOM 742 C CA . ASN A 1 92 ? -3.606 2.739 -9.840 1.00 96.75 92 ASN A CA 1
ATOM 743 C C . ASN A 1 92 ? -3.773 3.766 -10.975 1.00 96.75 92 ASN A C 1
ATOM 745 O O . ASN A 1 92 ? -4.761 4.501 -11.035 1.00 96.75 92 ASN A O 1
ATOM 749 N N . LYS A 1 93 ? -2.804 3.841 -11.894 1.00 92.19 93 LYS A N 1
ATOM 750 C CA . LYS A 1 93 ? -2.874 4.765 -13.044 1.00 92.19 93 LYS A CA 1
ATOM 751 C C . LYS A 1 93 ? -4.058 4.499 -13.988 1.00 92.19 93 LYS A C 1
ATOM 753 O O . LYS A 1 93 ? -4.440 5.398 -14.729 1.00 92.19 93 LYS A O 1
ATOM 758 N N . GLY A 1 94 ? -4.620 3.292 -13.965 1.00 93.44 94 GLY A N 1
ATOM 759 C CA . GLY A 1 94 ? -5.800 2.887 -14.727 1.00 93.44 94 GLY A CA 1
ATOM 760 C C . GLY A 1 94 ? -7.138 3.230 -14.062 1.00 93.44 94 GLY A C 1
ATOM 761 O O . GLY A 1 94 ? -8.175 3.069 -14.698 1.00 93.44 94 GLY A O 1
ATOM 762 N N . GLY A 1 95 ? -7.140 3.731 -12.822 1.00 95.75 95 GLY A N 1
ATOM 763 C CA . GLY A 1 95 ? -8.350 4.115 -12.096 1.00 95.75 95 GLY A CA 1
ATOM 764 C C . GLY A 1 95 ? -8.512 3.369 -10.775 1.00 95.75 95 GLY A C 1
ATOM 765 O O . GLY A 1 95 ? -7.530 3.055 -10.102 1.00 95.75 95 GLY A O 1
ATOM 766 N N . ILE A 1 96 ? -9.766 3.142 -10.378 1.00 97.19 96 ILE A N 1
ATOM 767 C CA . ILE A 1 96 ? -10.100 2.397 -9.160 1.00 97.19 96 ILE A CA 1
ATOM 768 C C . ILE A 1 96 ? -9.817 0.920 -9.403 1.00 97.19 96 ILE A C 1
ATOM 770 O O . ILE A 1 96 ? -10.343 0.331 -10.345 1.00 97.19 96 ILE A O 1
ATOM 774 N N . ASP A 1 97 ? -8.990 0.346 -8.541 1.00 95.94 97 ASP A N 1
ATOM 775 C CA . ASP A 1 97 ? -8.649 -1.069 -8.584 1.00 95.94 97 ASP A CA 1
ATOM 776 C C . ASP A 1 97 ? -9.572 -1.866 -7.657 1.00 95.94 97 ASP A C 1
ATOM 778 O O . ASP A 1 97 ? -10.248 -2.804 -8.080 1.00 95.94 97 ASP A O 1
ATOM 782 N N . VAL A 1 98 ? -9.666 -1.428 -6.395 1.00 96.25 98 VAL A N 1
ATOM 783 C CA . VAL A 1 98 ? -10.493 -2.054 -5.357 1.00 96.25 98 VAL A CA 1
ATOM 784 C C . VAL A 1 98 ? -11.103 -0.993 -4.445 1.00 96.25 98 VAL A C 1
ATOM 786 O O . VAL A 1 98 ? -10.450 -0.015 -4.077 1.00 96.25 98 VAL A O 1
ATOM 789 N N . GLU A 1 99 ? -12.343 -1.231 -4.022 1.00 96.88 99 GLU A N 1
ATOM 790 C CA . GLU A 1 99 ? -12.988 -0.502 -2.933 1.00 96.88 99 GLU A CA 1
ATOM 791 C C . GLU A 1 99 ? -13.220 -1.431 -1.742 1.00 96.88 99 GLU A C 1
ATOM 793 O O . GLU A 1 99 ? -13.775 -2.523 -1.866 1.00 96.88 99 GLU A O 1
ATOM 798 N N . VAL A 1 100 ? -12.790 -0.982 -0.569 1.00 95.81 100 VAL A N 1
ATOM 799 C CA . VAL A 1 100 ? -13.052 -1.634 0.710 1.00 95.81 100 VAL A CA 1
ATOM 800 C C . VAL A 1 100 ? -14.368 -1.109 1.271 1.00 95.81 100 VAL A C 1
ATOM 802 O O . VAL A 1 100 ? -14.705 0.064 1.137 1.00 95.81 100 VAL A O 1
ATOM 805 N N . TYR A 1 101 ? -15.125 -1.976 1.936 1.00 95.44 101 TYR A N 1
ATOM 806 C CA . TYR A 1 101 ? -16.392 -1.591 2.544 1.00 95.44 101 TYR A CA 1
ATOM 807 C C . TYR A 1 101 ? -16.199 -0.499 3.617 1.00 95.44 101 TYR A C 1
ATOM 809 O O . TYR A 1 101 ? -15.467 -0.727 4.571 1.00 95.44 101 TYR A O 1
ATOM 817 N N . PRO A 1 102 ? -16.850 0.672 3.543 1.00 96.19 102 PRO A N 1
ATOM 818 C CA . PRO A 1 102 ? -16.457 1.814 4.375 1.00 96.19 102 PRO A CA 1
ATOM 819 C C . PRO A 1 102 ? -16.962 1.778 5.825 1.00 96.19 102 PRO A C 1
ATOM 821 O O . PRO A 1 102 ? -16.446 2.504 6.676 1.00 96.19 102 PRO A O 1
ATOM 824 N N . ILE A 1 103 ? -17.975 0.965 6.146 1.00 95.88 103 ILE A N 1
ATOM 825 C CA . ILE A 1 103 ? -18.578 0.986 7.489 1.00 95.88 103 ILE A CA 1
ATOM 826 C C . ILE A 1 103 ? -17.587 0.456 8.532 1.00 95.88 103 ILE A C 1
ATOM 828 O O . ILE A 1 103 ? -16.983 -0.607 8.372 1.00 95.88 103 ILE A O 1
ATOM 832 N N . ASP A 1 104 ? -17.443 1.213 9.622 1.00 95.62 104 ASP A N 1
ATOM 833 C CA . ASP A 1 104 ? -16.505 0.960 10.720 1.00 95.62 104 ASP A CA 1
ATOM 834 C C . ASP A 1 104 ? -15.037 0.812 10.281 1.00 95.62 104 ASP A C 1
ATOM 836 O O . ASP A 1 104 ? -14.239 0.230 11.025 1.00 95.62 104 ASP A O 1
ATOM 840 N N . PHE A 1 105 ? -14.669 1.304 9.092 1.00 97.00 105 PHE A N 1
ATOM 841 C CA . PHE A 1 105 ? -13.293 1.271 8.606 1.00 97.00 105 PHE A CA 1
ATOM 842 C C . PHE A 1 105 ? -12.378 2.059 9.546 1.00 97.00 105 PHE A C 1
ATOM 844 O O . PHE A 1 105 ? -12.667 3.193 9.929 1.00 97.00 105 PHE A O 1
ATOM 851 N N . TRP A 1 106 ? -11.274 1.435 9.945 1.00 97.44 106 TRP A N 1
ATOM 852 C CA . TRP A 1 106 ? -10.282 2.054 10.817 1.00 97.44 106 TRP A CA 1
ATOM 853 C C . TRP A 1 106 ? -8.993 2.400 10.078 1.00 97.44 106 TRP A C 1
ATOM 855 O O . TRP A 1 106 ? -8.380 3.420 10.372 1.00 97.44 106 TRP A O 1
ATOM 865 N N . GLY A 1 107 ? -8.574 1.550 9.146 1.00 98.00 107 GLY A N 1
ATOM 866 C CA . GLY A 1 107 ? -7.315 1.694 8.431 1.00 98.00 107 GLY A CA 1
ATOM 867 C C . GLY A 1 107 ? -6.824 0.353 7.909 1.00 98.00 107 GLY A C 1
ATOM 868 O O . GLY A 1 107 ? -7.505 -0.667 8.012 1.00 98.00 107 GLY A O 1
ATOM 869 N N . TYR A 1 108 ? -5.606 0.347 7.402 1.00 98.50 108 TYR A N 1
ATOM 870 C CA . TYR A 1 108 ? -4.892 -0.831 6.953 1.00 98.50 108 TYR A CA 1
ATOM 871 C C . TYR A 1 108 ? -3.731 -1.149 7.873 1.00 98.50 108 TYR A C 1
ATOM 873 O O . TYR A 1 108 ? -3.164 -0.276 8.533 1.00 98.50 108 TYR A O 1
ATOM 881 N N . LYS A 1 109 ? -3.336 -2.417 7.849 1.00 97.88 109 LYS A N 1
ATOM 882 C CA . LYS A 1 109 ? -2.079 -2.880 8.421 1.00 97.88 109 LYS A CA 1
ATOM 883 C C . LYS A 1 109 ? -1.325 -3.707 7.394 1.00 97.88 109 LYS A C 1
ATOM 885 O O . LYS A 1 109 ? -1.865 -4.676 6.861 1.00 97.88 109 LYS A O 1
ATOM 890 N N . ALA A 1 110 ? -0.073 -3.335 7.144 1.00 97.69 110 ALA A N 1
ATOM 891 C CA . ALA A 1 110 ? 0.833 -4.143 6.341 1.00 97.69 110 ALA A CA 1
ATOM 892 C C . ALA A 1 110 ? 1.266 -5.370 7.152 1.00 97.69 110 ALA A C 1
ATOM 894 O O . ALA A 1 110 ? 1.758 -5.239 8.274 1.00 97.69 110 ALA A O 1
ATOM 895 N N . ILE A 1 111 ? 1.068 -6.558 6.586 1.00 97.06 111 ILE A N 1
ATOM 896 C CA . ILE A 1 111 ? 1.484 -7.833 7.190 1.00 97.06 111 ILE A CA 1
ATOM 897 C C . ILE A 1 111 ? 2.696 -8.438 6.487 1.00 97.06 111 ILE A C 1
ATOM 899 O O . ILE A 1 111 ? 3.482 -9.142 7.116 1.00 97.06 111 ILE A O 1
ATOM 903 N N . VAL A 1 112 ? 2.874 -8.142 5.199 1.00 97.69 112 VAL A N 1
ATOM 904 C CA . VAL A 1 112 ? 4.006 -8.614 4.401 1.00 97.69 112 VAL A CA 1
ATOM 905 C C . VAL A 1 112 ? 4.509 -7.466 3.538 1.00 97.69 112 VAL A C 1
ATOM 907 O O . VAL A 1 112 ? 3.729 -6.837 2.828 1.00 97.69 112 VAL A O 1
ATOM 910 N N . LEU A 1 113 ? 5.817 -7.220 3.588 1.00 97.44 113 LEU A N 1
ATOM 911 C CA . LEU A 1 113 ? 6.534 -6.271 2.739 1.00 97.44 113 LEU A CA 1
ATOM 912 C C . LEU A 1 113 ? 7.686 -7.028 2.066 1.00 97.44 113 LEU A C 1
ATOM 914 O O . LEU A 1 113 ? 8.644 -7.433 2.730 1.00 97.44 113 LEU A O 1
ATOM 918 N N . LYS A 1 114 ? 7.564 -7.296 0.765 1.00 96.81 114 LYS A N 1
ATOM 919 C CA . LYS A 1 114 ? 8.567 -7.998 -0.048 1.00 96.81 114 LYS A CA 1
ATOM 920 C C . LYS A 1 114 ? 8.919 -7.161 -1.271 1.00 96.81 114 LYS A C 1
ATOM 922 O O . LYS A 1 114 ? 8.249 -6.188 -1.593 1.00 96.81 114 LYS A O 1
ATOM 927 N N . ASN A 1 115 ? 10.011 -7.518 -1.936 1.00 95.00 115 ASN A N 1
ATOM 928 C CA . ASN A 1 115 ? 10.527 -6.734 -3.057 1.00 95.00 115 ASN A CA 1
ATOM 929 C C . ASN A 1 115 ? 9.509 -6.599 -4.203 1.00 95.00 115 ASN A C 1
ATOM 931 O O . ASN A 1 115 ? 9.443 -5.554 -4.836 1.00 95.00 115 ASN A O 1
ATOM 935 N N . ASP A 1 116 ? 8.714 -7.633 -4.451 1.00 91.44 116 ASP A N 1
ATOM 936 C CA . ASP A 1 116 ? 7.816 -7.766 -5.601 1.00 91.44 116 ASP A CA 1
ATOM 937 C C . ASP A 1 116 ? 6.325 -7.615 -5.258 1.00 91.44 116 ASP A C 1
ATOM 939 O O . ASP A 1 116 ? 5.524 -7.309 -6.140 1.00 91.44 116 ASP A O 1
ATOM 943 N N . HIS A 1 117 ? 5.953 -7.785 -3.989 1.00 95.69 117 HIS A N 1
ATOM 944 C CA . HIS A 1 117 ? 4.578 -7.648 -3.515 1.00 95.69 117 HIS A CA 1
ATOM 945 C C . HIS A 1 117 ? 4.517 -7.148 -2.064 1.00 95.69 117 HIS A C 1
ATOM 947 O O . HIS A 1 117 ? 5.465 -7.270 -1.283 1.00 95.69 117 HIS A O 1
ATOM 953 N N . MET A 1 118 ? 3.359 -6.626 -1.681 1.00 97.88 118 MET A N 1
ATOM 954 C CA . MET A 1 118 ? 2.993 -6.401 -0.290 1.00 97.88 118 MET A CA 1
ATOM 955 C C . MET A 1 118 ? 1.591 -6.926 -0.015 1.00 97.88 118 MET A C 1
ATOM 957 O O . MET A 1 118 ? 0.765 -7.023 -0.921 1.00 97.88 118 MET A O 1
ATOM 961 N N . VAL A 1 119 ? 1.326 -7.250 1.245 1.00 97.81 119 VAL A N 1
ATOM 962 C CA . VAL A 1 119 ? 0.020 -7.748 1.678 1.00 97.81 119 VAL A CA 1
ATOM 963 C C . VAL A 1 119 ? -0.498 -6.886 2.812 1.00 97.81 119 VAL A C 1
ATOM 965 O O . VAL A 1 119 ? 0.211 -6.635 3.794 1.00 97.81 119 VAL A O 1
ATOM 968 N N . LEU A 1 120 ? -1.738 -6.437 2.661 1.00 98.06 120 LEU A N 1
ATOM 969 C CA . LEU A 1 120 ? -2.444 -5.605 3.620 1.00 98.06 120 LEU A CA 1
ATOM 970 C C . LEU A 1 120 ? -3.681 -6.328 4.140 1.00 98.06 120 LEU A C 1
ATOM 972 O O . LEU A 1 120 ? -4.302 -7.109 3.427 1.00 98.06 120 LEU A O 1
ATOM 976 N N . TYR A 1 121 ? -4.089 -5.976 5.351 1.00 97.44 121 TYR A N 1
ATOM 977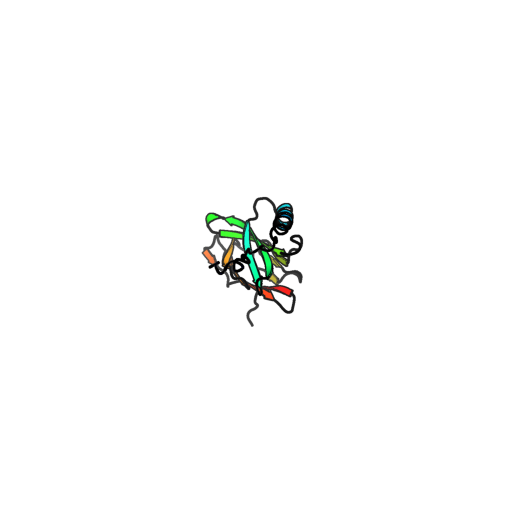 C CA . TYR A 1 121 ? -5.458 -6.184 5.801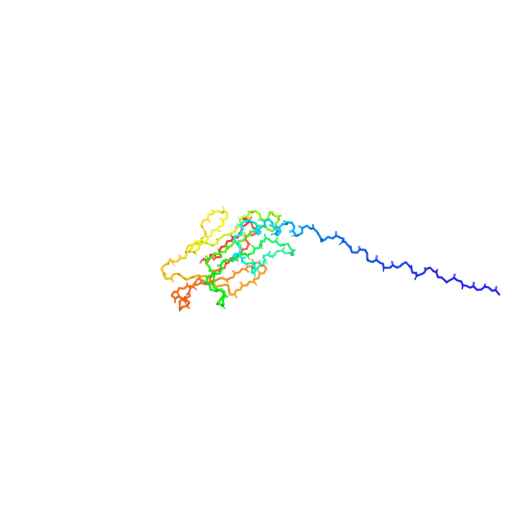 1.00 97.44 121 TYR A CA 1
ATOM 978 C C . TYR A 1 121 ? -6.148 -4.845 5.997 1.00 97.44 121 TYR A C 1
ATOM 980 O O . TYR A 1 121 ? -5.579 -3.970 6.653 1.00 97.44 121 TYR A O 1
ATOM 988 N N . ALA A 1 122 ? -7.385 -4.709 5.514 1.00 97.50 122 ALA A N 1
ATOM 989 C CA . ALA A 1 122 ? -8.269 -3.653 5.992 1.00 97.50 122 ALA A CA 1
ATOM 990 C C . ALA A 1 122 ? -8.854 -4.051 7.352 1.00 97.50 122 ALA A C 1
ATOM 992 O O . ALA A 1 122 ? -9.333 -5.177 7.536 1.00 97.50 122 ALA A O 1
ATOM 993 N N . LEU A 1 123 ? -8.788 -3.124 8.302 1.00 97.81 123 LEU A N 1
ATOM 994 C CA . LEU A 1 123 ? -9.234 -3.286 9.675 1.00 97.81 123 LEU A CA 1
ATOM 995 C C . LEU A 1 123 ? -10.546 -2.534 9.891 1.00 97.81 123 LEU A C 1
ATOM 997 O O . LEU A 1 123 ? -10.650 -1.346 9.583 1.00 97.81 123 LEU A O 1
ATOM 1001 N N . HIS A 1 124 ? -11.507 -3.199 10.528 1.00 96.31 124 HIS A N 1
ATOM 1002 C CA . HIS A 1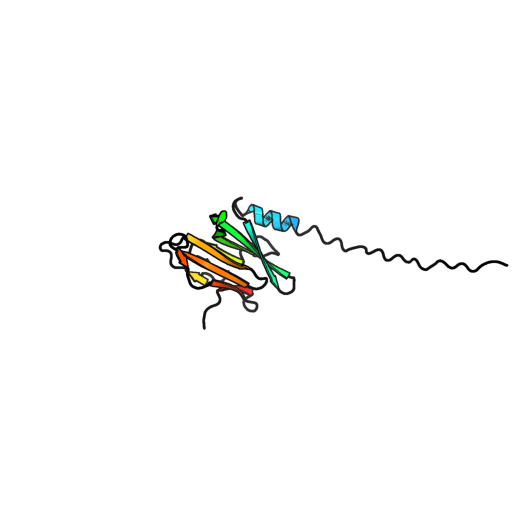 124 ? -12.776 -2.602 10.940 1.00 96.31 124 HIS A CA 1
ATOM 1003 C C . HIS A 1 124 ? -12.935 -2.659 12.457 1.00 96.31 124 HIS A C 1
ATOM 1005 O O . HIS A 1 124 ? -12.314 -3.480 13.144 1.00 96.31 124 HIS A O 1
ATOM 1011 N N . LYS A 1 125 ? -13.783 -1.782 13.004 1.00 94.88 125 LYS A N 1
ATOM 1012 C CA . LYS A 1 125 ? -14.131 -1.749 14.437 1.00 94.88 125 LYS A CA 1
ATOM 1013 C C . LYS A 1 125 ? -12.895 -1.707 15.342 1.00 94.88 125 LYS A C 1
ATOM 1015 O O . LYS A 1 125 ? -12.799 -2.451 16.320 1.00 94.88 125 LYS A O 1
ATOM 1020 N N . LYS A 1 126 ? -11.928 -0.848 15.000 1.00 92.75 126 LYS A N 1
ATOM 1021 C CA . LYS A 1 126 ? -10.634 -0.717 15.695 1.00 92.75 126 LYS A CA 1
ATOM 1022 C C . LYS A 1 126 ? -9.827 -2.027 15.748 1.00 92.75 126 LYS A C 1
ATOM 1024 O O . LYS A 1 126 ? -9.233 -2.357 16.773 1.00 92.75 126 LYS A O 1
ATOM 1029 N N . GLY A 1 127 ? -9.834 -2.785 14.649 1.00 87.75 127 GLY A N 1
ATOM 1030 C CA . GLY A 1 127 ? -9.023 -3.995 14.476 1.00 87.75 127 GLY A CA 1
ATOM 1031 C C . GLY A 1 127 ? -9.640 -5.264 15.052 1.00 87.75 127 GLY A C 1
ATOM 1032 O O . GLY A 1 127 ? -8.984 -6.299 15.062 1.00 87.75 127 GLY A O 1
ATOM 1033 N N . LYS A 1 128 ? -10.892 -5.206 15.521 1.00 88.25 128 LYS A N 1
ATOM 1034 C CA . LYS A 1 128 ? -11.638 -6.398 15.953 1.00 88.25 128 LYS A CA 1
ATOM 1035 C C . LYS A 1 128 ? -12.058 -7.276 14.777 1.00 88.25 128 LYS A C 1
ATOM 1037 O O . LYS A 1 128 ? -12.207 -8.480 14.945 1.00 88.25 128 LYS A O 1
ATOM 1042 N N . ASN A 1 129 ? -12.231 -6.663 13.609 1.00 87.19 129 ASN A N 1
ATOM 1043 C CA . ASN A 1 129 ? -12.605 -7.331 12.374 1.00 87.19 129 ASN A CA 1
ATOM 1044 C C . ASN A 1 129 ? -11.526 -7.069 11.321 1.00 87.19 129 ASN A C 1
ATOM 1046 O O . ASN A 1 129 ? -11.014 -5.951 11.219 1.00 87.19 129 ASN A O 1
ATOM 1050 N N . ILE A 1 130 ? -11.209 -8.097 10.543 1.00 89.19 130 ILE A N 1
ATOM 1051 C CA . ILE A 1 130 ? -10.172 -8.083 9.514 1.00 89.19 130 ILE A CA 1
ATOM 1052 C C . ILE A 1 130 ? -10.819 -8.599 8.226 1.00 89.19 130 ILE A C 1
ATOM 1054 O O . ILE A 1 130 ? -11.591 -9.556 8.271 1.00 89.19 130 ILE A O 1
ATOM 1058 N N . SER A 1 131 ? -10.562 -7.916 7.117 1.00 91.56 131 SER A N 1
ATOM 1059 C CA . SER A 1 131 ? -10.954 -8.351 5.769 1.00 91.56 131 SER A CA 1
ATOM 1060 C C . SER A 1 131 ? -10.052 -9.472 5.246 1.00 91.56 131 SER A C 1
ATOM 1062 O O . SER A 1 131 ? -9.039 -9.811 5.862 1.00 91.56 131 SER A O 1
ATOM 1064 N N . ASP A 1 132 ? -10.402 -10.018 4.083 1.00 93.31 132 ASP A N 1
ATOM 1065 C CA . ASP A 1 132 ? -9.489 -10.857 3.315 1.00 93.31 132 ASP A CA 1
ATOM 1066 C C . ASP A 1 132 ? -8.196 -10.091 2.959 1.00 93.31 132 ASP A C 1
ATOM 1068 O O . ASP A 1 132 ? -8.203 -8.860 2.834 1.00 93.31 132 ASP A O 1
ATOM 1072 N N . PRO A 1 133 ? -7.061 -10.794 2.816 1.00 96.06 133 PRO A N 1
ATOM 1073 C CA . PRO A 1 133 ? -5.787 -10.159 2.504 1.00 96.06 133 PRO A CA 1
ATOM 1074 C C . PRO A 1 133 ? -5.803 -9.502 1.119 1.00 96.06 133 PRO A C 1
ATOM 1076 O O . PRO A 1 133 ? -6.161 -10.120 0.119 1.00 96.06 133 PRO A O 1
ATOM 1079 N N . ILE A 1 134 ? -5.335 -8.256 1.058 1.00 97.38 134 ILE A N 1
ATOM 1080 C CA . ILE A 1 134 ? -5.179 -7.476 -0.171 1.00 97.38 134 ILE A CA 1
ATOM 1081 C C . ILE A 1 134 ? -3.718 -7.577 -0.612 1.00 97.38 134 ILE A C 1
ATOM 1083 O O . ILE A 1 134 ? -2.826 -7.051 0.058 1.00 97.38 134 ILE A O 1
ATOM 1087 N N . TYR A 1 135 ? -3.471 -8.241 -1.738 1.00 97.62 135 TYR A N 1
ATOM 1088 C CA . TYR A 1 135 ? -2.134 -8.425 -2.306 1.00 97.62 135 TYR A CA 1
ATOM 1089 C C . TYR A 1 135 ? -1.875 -7.372 -3.374 1.00 97.62 135 TYR A C 1
ATOM 1091 O O . TYR A 1 135 ? -2.483 -7.440 -4.432 1.00 97.62 135 TYR A O 1
ATOM 1099 N N . ILE A 1 136 ? -0.963 -6.435 -3.124 1.00 97.81 136 ILE A N 1
ATOM 1100 C CA . ILE A 1 136 ? -0.549 -5.426 -4.106 1.00 97.81 136 ILE A CA 1
ATOM 1101 C C . ILE A 1 136 ? 0.803 -5.834 -4.679 1.00 97.81 136 ILE A C 1
ATOM 1103 O O . ILE A 1 136 ? 1.759 -6.037 -3.927 1.00 97.81 136 ILE A O 1
ATOM 1107 N N . PHE A 1 137 ? 0.898 -5.944 -5.999 1.00 96.75 137 PHE A N 1
ATOM 1108 C CA . PHE A 1 137 ? 2.112 -6.372 -6.693 1.00 96.75 137 PHE A CA 1
ATOM 1109 C C . PHE A 1 137 ? 2.336 -5.562 -7.969 1.00 96.75 137 PHE A C 1
ATOM 1111 O O . PHE A 1 137 ? 1.453 -4.846 -8.437 1.00 96.75 137 PHE A O 1
ATOM 1118 N N . TRP A 1 138 ? 3.548 -5.645 -8.515 1.00 95.44 138 TRP A N 1
ATOM 1119 C CA . TRP A 1 138 ? 3.888 -5.005 -9.783 1.00 95.44 138 TRP A CA 1
ATOM 1120 C C . TRP A 1 138 ? 3.560 -5.920 -10.968 1.00 95.44 138 TRP A C 1
ATOM 1122 O O . TRP A 1 138 ? 4.231 -6.937 -11.172 1.00 95.44 138 TRP A O 1
ATOM 1132 N N . ASN A 1 139 ? 2.584 -5.533 -11.790 1.00 94.50 139 ASN A N 1
ATOM 1133 C CA . ASN A 1 139 ? 2.322 -6.176 -13.070 1.00 94.50 139 ASN A CA 1
ATOM 1134 C C . ASN A 1 139 ? 3.369 -5.719 -14.098 1.00 94.50 139 ASN A C 1
ATOM 1136 O O . ASN A 1 139 ? 3.473 -4.541 -14.447 1.00 94.50 139 ASN A O 1
ATOM 1140 N N . ARG A 1 140 ? 4.180 -6.668 -14.582 1.00 92.00 140 ARG A N 1
ATOM 1141 C CA . ARG A 1 140 ? 5.289 -6.392 -15.511 1.00 92.00 140 ARG A CA 1
ATOM 1142 C C . ARG A 1 140 ? 4.820 -6.036 -16.919 1.00 92.00 140 ARG A C 1
ATOM 1144 O O . ARG A 1 140 ? 5.505 -5.262 -17.586 1.00 92.00 140 ARG A O 1
ATOM 1151 N N . GLU A 1 141 ? 3.711 -6.617 -17.359 1.00 92.69 141 GLU A N 1
ATOM 1152 C CA . GLU A 1 141 ? 3.172 -6.446 -18.709 1.00 92.69 141 GLU A CA 1
ATOM 1153 C C . GLU A 1 141 ? 2.523 -5.067 -18.831 1.00 92.69 141 GLU A C 1
ATOM 1155 O O . GLU A 1 141 ? 2.922 -4.264 -19.676 1.00 92.69 141 GLU A O 1
ATOM 1160 N N . GLU A 1 142 ? 1.640 -4.752 -17.885 1.00 93.12 142 GLU A N 1
ATOM 1161 C CA . GLU A 1 142 ? 0.901 -3.486 -17.820 1.00 93.12 142 GLU A CA 1
ATOM 1162 C C . GLU A 1 142 ? 1.730 -2.329 -17.238 1.00 93.12 142 GLU A C 1
ATOM 1164 O O . GLU A 1 142 ? 1.375 -1.156 -17.370 1.00 93.12 142 GLU A O 1
ATOM 1169 N N . LYS A 1 143 ? 2.871 -2.638 -16.604 1.00 91.25 143 LYS A N 1
ATOM 1170 C CA . LYS A 1 143 ? 3.767 -1.671 -15.945 1.00 91.25 143 LYS A CA 1
ATOM 1171 C C . LYS A 1 143 ? 3.032 -0.789 -14.929 1.00 91.25 143 LYS A C 1
ATOM 1173 O O . LYS A 1 143 ? 3.232 0.430 -14.884 1.00 91.25 143 LYS A O 1
ATOM 1178 N N . LEU A 1 144 ? 2.199 -1.414 -14.104 1.00 94.00 144 LEU A N 1
ATOM 1179 C CA . LEU A 1 144 ? 1.454 -0.764 -13.029 1.00 94.00 144 LEU A CA 1
ATOM 1180 C C . LEU A 1 144 ? 1.380 -1.661 -11.792 1.00 94.00 144 LEU A C 1
ATOM 1182 O O . LEU A 1 144 ? 1.575 -2.872 -11.869 1.00 94.00 144 LEU A O 1
ATOM 1186 N N . PHE A 1 145 ? 1.123 -1.045 -10.641 1.00 96.50 145 PHE A N 1
ATOM 1187 C CA . PHE A 1 145 ? 0.764 -1.785 -9.435 1.00 96.50 145 PHE A CA 1
ATOM 1188 C C . PHE A 1 145 ? -0.725 -2.111 -9.457 1.00 96.50 145 PHE A C 1
ATOM 1190 O O . PHE A 1 145 ? -1.531 -1.243 -9.794 1.00 96.50 145 PHE A O 1
ATOM 1197 N N . GLU A 1 146 ? -1.080 -3.325 -9.055 1.00 96.88 146 GLU A N 1
ATOM 1198 C CA . GLU A 1 146 ? -2.470 -3.768 -8.968 1.00 96.88 146 GLU A CA 1
ATOM 1199 C C . GLU A 1 146 ? -2.702 -4.739 -7.809 1.00 96.88 146 GLU A C 1
ATOM 1201 O O . GLU A 1 146 ? -1.758 -5.326 -7.264 1.00 96.88 146 GLU A O 1
ATOM 1206 N N . VAL A 1 147 ? -3.970 -4.895 -7.433 1.00 97.19 147 VAL A N 1
ATOM 1207 C CA . VAL A 1 147 ? -4.431 -5.911 -6.495 1.00 97.19 147 VAL A CA 1
ATOM 1208 C C . VAL A 1 147 ? -4.600 -7.243 -7.216 1.00 97.19 147 VAL A C 1
ATOM 1210 O O . VAL A 1 147 ? -5.264 -7.336 -8.248 1.00 97.19 147 VAL A O 1
ATOM 1213 N N . MET A 1 148 ? -4.053 -8.311 -6.636 1.00 94.75 148 MET A N 1
ATOM 1214 C CA . MET A 1 148 ? -4.286 -9.669 -7.121 1.00 94.75 148 MET A CA 1
ATOM 1215 C C . MET A 1 148 ? -5.763 -10.024 -6.973 1.00 94.75 148 MET A C 1
ATOM 1217 O O . MET A 1 148 ? -6.293 -10.096 -5.863 1.00 94.75 148 MET A O 1
ATOM 1221 N N . LYS A 1 149 ? -6.420 -10.267 -8.105 1.00 86.25 149 LYS A N 1
ATOM 1222 C CA . LYS A 1 149 ? -7.805 -10.734 -8.153 1.00 86.25 149 LYS A CA 1
ATOM 1223 C C . LYS A 1 149 ? -7.799 -12.249 -7.997 1.00 86.25 149 LYS A C 1
ATOM 1225 O O . LYS A 1 149 ? -7.023 -12.934 -8.663 1.00 86.25 149 LYS A O 1
ATOM 1230 N N . ALA A 1 150 ? -8.625 -12.764 -7.090 1.00 73.31 150 ALA A N 1
ATOM 1231 C CA . ALA A 1 150 ? -8.867 -14.199 -7.040 1.00 73.31 150 ALA A CA 1
ATOM 1232 C C . ALA A 1 150 ? -9.464 -14.646 -8.394 1.00 73.31 150 ALA A C 1
ATOM 1234 O O . ALA A 1 150 ? -10.277 -13.897 -8.947 1.00 73.31 150 ALA A O 1
ATOM 1235 N N . PRO A 1 151 ? -9.026 -15.792 -8.946 1.00 58.53 151 PRO A N 1
ATOM 1236 C CA . PRO A 1 151 ? -9.566 -16.333 -10.191 1.00 58.53 151 PRO A CA 1
ATOM 1237 C C . PRO A 1 151 ? -11.043 -16.728 -10.077 1.00 58.53 151 PRO A C 1
ATOM 1239 O O . PRO A 1 151 ? -11.498 -17.040 -8.951 1.00 58.53 151 PRO A O 1
#

Mean predicted aligned error: 10.81 Å

Organism: NCBI:txid880073

Sequence (151 aa):
MKIFILVIMIVSFCIGQTKRTEKENNNNQIVISKLDNNFLLIHEFKMDSIILGKVFVHFVDKEKGVFDTLYIFDSKNGIDTLYSIESCVLKNKGGIDVEVYPIDFWGYKAIVLKNDHMVLYALHKKGKNISDPIYIFWNREEKLFEVMKAP

Secondary structure (DSSP, 8-state):
---------------------SSHHHHHHHHHHHS-TTEEEEEEEEETTEEEEEEEEEEEETTTTEEEEEEEEETTTSS-EEEEEETTEEEETTEEEEE---TTEEEEEEEEE-SSEEEEEEEEGGGTEE---EEEEEETTTTEEEEPPP-

Nearest PDB structures (foldseek):
  8t1y-assembly1_A  TM=3.639E-01  e=2.094E+00  Porphyromonas gingivalis
  7aa0-assembly1_BBB  TM=3.462E-01  e=9.305E-01  Homo sapiens
  6mqi-assembly1_A  TM=3.549E-01  e=1.984E+00  Homo sapiens
  2nvu-assembly1_C  TM=2.846E-01  e=3.406E+00  Homo sapiens
  6i8x-assembly2_B  TM=3.473E-01  e=6.516E+00  Ascaris suum

Solvent-accessible surface area (backbone atoms only — not comparable to full-atom values): 8982 Å² total; per-residue (Å²): 137,87,84,90,76,88,84,91,84,72,84,71,88,69,86,76,74,78,91,80,83,82,67,67,65,64,44,55,54,55,36,49,73,78,45,63,95,66,55,42,81,78,52,61,32,35,56,98,88,41,65,58,25,39,31,31,34,34,58,79,37,69,94,80,51,25,24,37,33,37,39,26,27,29,59,89,72,30,73,48,73,43,29,40,32,57,67,49,41,32,32,30,86,91,41,82,72,48,75,52,78,65,77,57,57,61,26,33,34,78,79,43,85,48,46,60,38,35,32,31,30,49,22,22,66,82,62,78,40,73,55,75,77,45,38,40,30,65,41,79,87,80,68,41,49,46,68,70,72,82,132

pLDDT: mean 82.93, std 19.97, range [37.59, 98.5]